Protein AF-A0A662SPB1-F1 (afdb_monomer)

Sequence (141 aa):
GYRPLTLRREMVVLNPLTYAPLLALAYLAYRGLRPSLRAMPPLRGEEAAEGAVEVVRPPRLKGMAGIYFQAVMLVEGFTGIPLRPSDTVREYLARVRGLIGRGARPFGELTRLLEEAVYGGREVDLEEAGRLLAELREVIG

pLDDT: mean 75.54, std 20.32, range [34.06, 98.12]

Structure (mmCIF, N/CA/C/O backbone):
data_AF-A0A662SPB1-F1
#
_entry.id   AF-A0A662SPB1-F1
#
loop_
_atom_site.group_PDB
_atom_site.id
_atom_site.type_symbol
_atom_site.label_atom_id
_atom_site.label_alt_id
_atom_site.label_comp_id
_atom_site.label_asym_id
_atom_site.label_entity_id
_atom_site.label_seq_id
_atom_site.pdbx_PDB_ins_code
_atom_site.Cartn_x
_atom_site.Cartn_y
_atom_site.Cartn_z
_atom_site.occupancy
_atom_site.B_iso_or_equiv
_atom_site.auth_seq_id
_atom_site.auth_comp_id
_atom_site.auth_asym_id
_atom_site.auth_atom_id
_atom_site.pdbx_PDB_model_num
ATOM 1 N N . GLY A 1 1 ? -12.088 -26.388 52.632 1.00 42.31 1 GLY A N 1
ATOM 2 C CA . GLY A 1 1 ? -10.724 -26.746 52.200 1.00 42.31 1 GLY A CA 1
ATOM 3 C C . GLY A 1 1 ? -10.229 -25.698 51.231 1.00 42.31 1 GLY A C 1
ATOM 4 O O . GLY A 1 1 ? -10.913 -25.453 50.249 1.00 42.31 1 GLY A O 1
ATOM 5 N N . TYR A 1 2 ? -9.107 -25.045 51.531 1.00 39.56 2 TYR A N 1
ATOM 6 C CA . TYR A 1 2 ? -8.496 -24.025 50.669 1.00 39.56 2 TYR A CA 1
ATOM 7 C C . TYR A 1 2 ? -7.448 -24.666 49.741 1.00 39.56 2 TYR A C 1
ATOM 9 O O . TYR A 1 2 ? -6.636 -25.466 50.201 1.00 39.56 2 TYR A O 1
ATOM 17 N N . ARG A 1 3 ? -7.464 -24.314 48.447 1.00 44.78 3 ARG A N 1
ATOM 18 C CA . ARG A 1 3 ? -6.452 -24.685 47.434 1.00 44.78 3 ARG A CA 1
ATOM 19 C C . ARG A 1 3 ? -5.634 -23.438 47.067 1.00 44.78 3 ARG A C 1
ATOM 21 O O . ARG A 1 3 ? -6.250 -22.470 46.624 1.00 44.78 3 ARG A O 1
ATOM 28 N N . PRO A 1 4 ? -4.296 -23.427 47.197 1.00 61.97 4 PRO A N 1
ATOM 29 C CA . PRO A 1 4 ? -3.486 -22.322 46.699 1.00 61.97 4 PRO A CA 1
ATOM 30 C C . PRO A 1 4 ? -3.077 -22.555 45.235 1.00 61.97 4 PRO A C 1
ATOM 32 O O . PRO A 1 4 ? -2.731 -23.669 44.843 1.00 61.97 4 PRO A O 1
ATOM 35 N N . LEU A 1 5 ? -3.109 -21.490 44.432 1.00 60.44 5 LEU A N 1
ATOM 36 C CA . LEU A 1 5 ? -2.551 -21.447 43.079 1.00 60.44 5 LEU A CA 1
ATOM 37 C C . LEU A 1 5 ? -1.084 -21.009 43.173 1.00 60.44 5 LEU A C 1
ATOM 39 O O . LEU A 1 5 ? -0.789 -19.926 43.676 1.00 60.44 5 LEU A O 1
ATOM 43 N N . THR A 1 6 ? -0.161 -21.847 42.709 1.00 57.69 6 THR A N 1
ATOM 44 C CA . THR A 1 6 ? 1.273 -21.544 42.651 1.00 57.69 6 THR A CA 1
ATOM 45 C C . THR A 1 6 ? 1.610 -20.866 41.323 1.00 57.69 6 THR A C 1
ATOM 47 O O . THR A 1 6 ? 1.559 -21.481 40.261 1.00 57.69 6 THR A O 1
ATOM 50 N N . LEU A 1 7 ? 1.966 -19.580 41.366 1.00 55.91 7 LEU A N 1
ATOM 51 C CA . LEU A 1 7 ? 2.469 -18.851 40.200 1.00 55.91 7 LEU A CA 1
ATOM 52 C C . LEU A 1 7 ? 3.997 -19.013 40.129 1.00 55.91 7 LEU A C 1
ATOM 54 O O . LEU A 1 7 ? 4.724 -18.488 40.971 1.00 55.91 7 LEU A O 1
ATOM 58 N N . ARG A 1 8 ? 4.494 -19.757 39.137 1.00 54.97 8 ARG A N 1
ATOM 59 C CA . ARG A 1 8 ? 5.933 -19.939 38.887 1.00 54.97 8 ARG A CA 1
ATOM 60 C C . ARG A 1 8 ? 6.439 -18.781 38.021 1.00 54.97 8 ARG A C 1
ATOM 62 O O . ARG A 1 8 ? 5.956 -18.596 36.910 1.00 54.97 8 ARG A O 1
ATOM 69 N N . ARG A 1 9 ? 7.394 -17.997 38.528 1.00 58.41 9 ARG A N 1
ATOM 70 C CA . ARG A 1 9 ? 8.006 -16.858 37.823 1.00 58.41 9 ARG A CA 1
ATOM 71 C C . ARG A 1 9 ? 9.440 -17.234 37.451 1.00 58.41 9 ARG A C 1
ATOM 73 O O . ARG A 1 9 ? 10.265 -17.431 38.337 1.00 58.41 9 ARG A O 1
ATOM 80 N N . GLU A 1 10 ? 9.724 -17.377 36.162 1.00 59.22 10 GLU A N 1
ATOM 81 C CA . GLU A 1 10 ? 11.084 -17.607 35.661 1.00 59.22 10 GLU A CA 1
ATOM 82 C C . GLU A 1 10 ? 11.792 -16.250 35.516 1.00 59.22 10 GLU A C 1
ATOM 84 O O . GLU A 1 10 ? 11.288 -15.348 34.848 1.00 59.22 10 GLU A O 1
ATOM 89 N N . MET A 1 11 ? 12.924 -16.067 36.200 1.00 58.66 11 MET A N 1
ATOM 90 C CA . MET A 1 11 ? 13.738 -14.848 36.131 1.00 58.66 11 MET A CA 1
ATOM 91 C C . MET A 1 11 ? 14.956 -15.102 35.240 1.00 58.66 11 MET A C 1
ATOM 93 O O . MET A 1 11 ? 15.811 -15.919 35.572 1.00 58.66 11 MET A O 1
ATOM 97 N N . VAL A 1 12 ? 15.038 -14.389 34.115 1.00 65.62 12 VAL A N 1
ATOM 98 C CA . VAL A 1 12 ? 16.207 -14.403 33.226 1.00 65.62 12 VAL A CA 1
ATOM 99 C C . VAL A 1 12 ? 17.231 -13.403 33.758 1.00 65.62 12 VAL A C 1
ATOM 101 O O . VAL A 1 12 ? 16.971 -12.202 33.808 1.00 65.62 12 VAL A O 1
ATOM 104 N N . VAL A 1 13 ? 18.399 -13.897 34.170 1.00 60.78 13 VAL A N 1
ATOM 105 C CA . VAL A 1 13 ? 19.523 -13.061 34.607 1.00 60.78 13 VAL A CA 1
ATOM 106 C C . VAL A 1 13 ? 20.288 -12.606 33.365 1.00 60.78 13 VAL A C 1
ATOM 108 O O . VAL A 1 13 ? 21.003 -13.388 32.743 1.00 60.78 13 VAL A O 1
ATOM 111 N N . LEU A 1 14 ? 20.112 -11.346 32.972 1.00 60.12 14 LEU A N 1
ATOM 112 C CA . LEU A 1 14 ? 20.819 -10.756 31.836 1.00 60.12 14 LEU A CA 1
ATOM 113 C C . LEU A 1 14 ? 22.194 -10.243 32.279 1.00 60.12 14 LEU A C 1
ATOM 115 O O . LEU A 1 14 ? 22.294 -9.387 33.156 1.00 60.12 14 LEU A O 1
ATOM 119 N N . ASN A 1 15 ? 23.259 -10.772 31.672 1.00 60.84 15 ASN A N 1
ATOM 120 C CA . ASN A 1 15 ? 24.633 -10.370 31.960 1.00 60.84 15 ASN A CA 1
ATOM 121 C C . ASN A 1 15 ? 24.961 -9.049 31.229 1.00 60.84 15 ASN A C 1
ATOM 123 O O . ASN A 1 15 ? 24.916 -9.013 29.996 1.00 60.84 15 ASN A O 1
ATOM 127 N N . PRO A 1 16 ? 25.329 -7.969 31.943 1.00 60.19 16 PRO A N 1
ATOM 128 C CA . PRO A 1 16 ? 25.601 -6.668 31.328 1.00 60.19 16 PRO A CA 1
ATOM 129 C C . PRO A 1 16 ? 26.777 -6.701 30.339 1.00 60.19 16 PRO A C 1
ATOM 131 O O . PRO A 1 16 ? 26.812 -5.906 29.399 1.00 60.19 16 PRO A O 1
ATOM 134 N N . LEU A 1 17 ? 27.708 -7.651 30.490 1.00 62.84 17 LEU A N 1
ATOM 135 C CA . LEU A 1 17 ? 28.859 -7.798 29.593 1.00 62.84 17 LEU A CA 1
ATOM 136 C C . LEU A 1 17 ? 28.469 -8.289 28.191 1.00 62.84 17 LEU A C 1
ATOM 138 O O . LEU A 1 17 ? 29.203 -8.031 27.239 1.00 62.84 17 LEU A O 1
ATOM 142 N N . THR A 1 18 ? 27.302 -8.924 28.029 1.00 69.88 18 THR A N 1
ATOM 143 C CA . THR A 1 18 ? 26.806 -9.385 26.721 1.00 69.88 18 THR A CA 1
ATOM 144 C C . THR A 1 18 ? 26.522 -8.219 25.767 1.00 69.88 18 THR A C 1
ATOM 146 O O . THR A 1 18 ? 26.610 -8.375 24.551 1.00 69.88 18 THR A O 1
ATOM 149 N N . TYR A 1 19 ? 26.241 -7.027 26.298 1.00 78.06 19 TYR A N 1
ATOM 150 C CA . TYR A 1 19 ? 25.846 -5.861 25.503 1.00 78.06 19 TYR A CA 1
ATOM 151 C C . TYR A 1 19 ? 26.994 -4.887 25.206 1.00 78.06 19 TYR A C 1
ATOM 153 O O . TYR A 1 19 ? 26.844 -4.002 24.365 1.00 78.06 19 TYR A O 1
ATOM 161 N N . ALA A 1 20 ? 28.158 -5.059 25.838 1.00 75.62 20 ALA A N 1
ATOM 162 C CA . ALA A 1 20 ? 29.329 -4.208 25.628 1.00 75.62 20 ALA A CA 1
ATOM 163 C C . ALA A 1 20 ? 29.773 -4.071 24.148 1.00 75.62 20 ALA A C 1
ATOM 165 O O . ALA A 1 20 ? 30.001 -2.939 23.713 1.00 75.62 20 ALA A O 1
ATOM 166 N N . PRO A 1 21 ? 29.853 -5.146 23.331 1.00 68.88 21 PRO A N 1
ATOM 167 C CA . PRO A 1 21 ? 30.253 -5.012 21.926 1.00 68.88 21 PRO A CA 1
ATOM 168 C C . PRO A 1 21 ? 29.203 -4.284 21.072 1.00 68.88 21 PRO A C 1
ATOM 170 O O . PRO A 1 21 ? 29.562 -3.522 20.175 1.00 68.88 21 PRO A O 1
ATOM 173 N N . LEU A 1 22 ? 27.912 -4.447 21.385 1.00 75.25 22 LEU A N 1
ATOM 174 C CA . LEU A 1 22 ? 26.821 -3.725 20.718 1.00 75.25 22 LEU A CA 1
ATOM 175 C C . LEU A 1 22 ? 26.879 -2.223 21.027 1.00 75.25 22 LEU A C 1
ATOM 177 O O . LEU A 1 22 ? 26.746 -1.397 20.124 1.00 75.25 22 LEU A O 1
ATOM 181 N N . LEU A 1 23 ? 27.155 -1.865 22.284 1.00 80.31 23 LEU A N 1
ATOM 182 C CA . LEU A 1 23 ? 27.327 -0.471 22.700 1.00 80.31 23 LEU A CA 1
ATOM 183 C C . LEU A 1 23 ? 28.569 0.174 22.062 1.00 80.31 23 LEU A C 1
ATOM 185 O O . LEU A 1 23 ? 28.510 1.330 21.645 1.00 80.31 23 LEU A O 1
ATOM 189 N N . ALA A 1 24 ? 29.672 -0.566 21.922 1.00 75.31 24 ALA A N 1
ATOM 190 C CA . ALA A 1 24 ? 30.877 -0.085 21.243 1.00 75.31 24 ALA A CA 1
ATOM 191 C C . ALA A 1 24 ? 30.643 0.186 19.744 1.00 75.31 24 ALA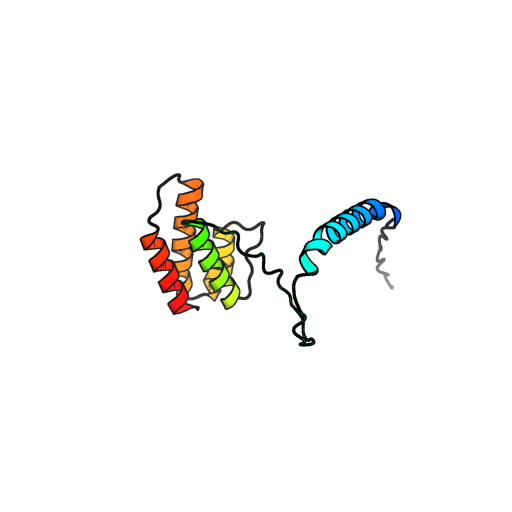 A C 1
ATOM 193 O O . ALA A 1 24 ? 31.097 1.209 19.224 1.00 75.31 24 ALA A O 1
ATOM 194 N N . LEU A 1 25 ? 29.889 -0.681 19.058 1.00 76.12 25 LEU A N 1
ATOM 195 C CA . LEU A 1 25 ? 29.500 -0.479 17.656 1.00 76.12 25 LEU A CA 1
ATOM 196 C C . LEU A 1 25 ? 28.590 0.743 17.488 1.00 76.12 25 LEU A C 1
ATOM 198 O O . LEU A 1 25 ? 28.823 1.570 16.603 1.00 76.12 25 LEU A O 1
ATOM 202 N N . ALA A 1 26 ? 27.609 0.908 18.379 1.00 77.25 26 ALA A N 1
ATOM 203 C CA . ALA A 1 26 ? 26.746 2.086 18.398 1.00 77.25 26 ALA A CA 1
ATOM 204 C C . ALA A 1 26 ?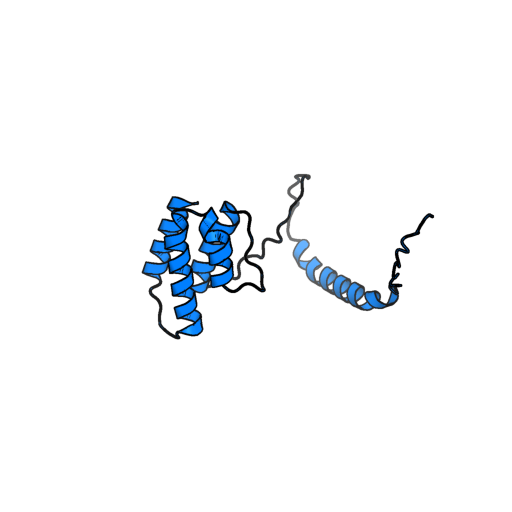 27.551 3.381 18.625 1.00 77.25 26 ALA A C 1
ATOM 206 O O . ALA A 1 26 ? 27.327 4.388 17.950 1.00 77.25 26 ALA A O 1
ATOM 207 N N . TYR A 1 27 ? 28.541 3.346 19.522 1.00 82.44 27 TYR A N 1
ATOM 208 C CA . TYR A 1 27 ? 29.415 4.484 19.804 1.00 82.44 27 TYR A CA 1
ATOM 209 C C . TYR A 1 27 ? 30.284 4.883 18.598 1.00 82.44 27 TYR A C 1
ATOM 211 O O . TYR A 1 27 ? 30.421 6.073 18.295 1.00 82.44 27 TYR A O 1
ATOM 219 N N . LEU A 1 28 ? 30.838 3.907 17.871 1.00 78.81 28 LEU A N 1
ATOM 220 C CA . LEU A 1 28 ? 31.620 4.160 16.655 1.00 78.81 28 LEU A CA 1
ATOM 221 C C . LEU A 1 28 ? 30.753 4.734 15.523 1.00 78.81 28 LEU A C 1
ATOM 223 O O . LEU A 1 28 ? 31.161 5.706 14.882 1.00 78.81 28 LEU A O 1
ATOM 227 N N . ALA A 1 29 ? 29.537 4.211 15.333 1.00 74.31 29 ALA A N 1
ATOM 228 C CA . ALA A 1 29 ? 28.575 4.733 14.359 1.00 74.31 29 ALA A CA 1
ATOM 229 C C . ALA A 1 29 ? 28.168 6.185 14.672 1.00 74.31 29 ALA A C 1
ATOM 231 O O . ALA A 1 29 ? 28.175 7.047 13.789 1.00 74.31 29 ALA A O 1
ATOM 232 N N . TYR A 1 30 ? 27.910 6.492 15.947 1.00 76.19 30 TYR A N 1
ATOM 233 C CA . TYR A 1 30 ? 27.609 7.852 16.397 1.00 76.19 30 TYR A CA 1
ATOM 234 C C . TYR A 1 30 ? 28.773 8.825 16.144 1.00 76.19 30 TYR A C 1
ATOM 236 O O . TYR A 1 30 ? 28.567 9.967 15.724 1.00 76.19 30 TYR A O 1
ATOM 244 N N . ARG A 1 31 ? 30.019 8.379 16.348 1.00 74.25 31 ARG A N 1
ATOM 245 C CA . ARG A 1 31 ? 31.208 9.208 16.105 1.00 74.25 31 ARG A CA 1
ATOM 246 C C . ARG A 1 31 ? 31.447 9.469 14.612 1.00 74.25 31 ARG A C 1
ATOM 248 O O . ARG A 1 31 ? 31.883 10.568 14.269 1.00 74.25 31 ARG A O 1
ATOM 255 N N . GLY A 1 32 ? 31.115 8.512 13.742 1.00 66.62 32 GLY A N 1
ATOM 256 C CA . GLY A 1 32 ? 31.174 8.660 12.282 1.00 66.62 32 GLY A CA 1
ATOM 257 C C . GLY A 1 32 ? 30.141 9.638 11.704 1.00 66.62 32 GLY A C 1
ATOM 258 O O . GLY A 1 32 ? 30.407 10.260 10.681 1.00 66.62 32 GLY A O 1
ATOM 259 N N . LEU A 1 33 ? 29.007 9.841 12.386 1.00 57.34 33 LEU A N 1
ATOM 260 C CA . LEU A 1 33 ? 27.959 10.801 11.998 1.00 57.34 33 LEU A CA 1
ATOM 261 C C . LEU A 1 33 ? 28.265 12.262 12.391 1.00 57.34 33 LEU A C 1
ATOM 263 O O . LEU A 1 33 ? 27.696 13.195 11.823 1.00 57.34 33 LEU A O 1
ATOM 267 N N . ARG A 1 34 ? 29.166 12.493 13.357 1.00 48.66 34 ARG A N 1
ATOM 268 C CA . ARG A 1 34 ? 29.456 13.835 13.901 1.00 48.66 34 ARG A CA 1
ATOM 269 C C . ARG A 1 34 ? 30.071 14.870 12.938 1.00 48.66 34 ARG A C 1
ATOM 271 O O . ARG A 1 34 ? 29.749 16.044 13.131 1.00 48.66 34 ARG A O 1
ATOM 278 N N . PRO A 1 35 ? 30.924 14.553 11.941 1.00 45.03 35 PRO A N 1
ATOM 279 C CA . PRO A 1 35 ? 31.508 15.597 11.097 1.00 45.03 35 PRO A CA 1
ATOM 280 C C . PRO A 1 35 ? 30.479 16.292 10.187 1.00 45.03 35 PRO A C 1
ATOM 282 O O . PRO A 1 35 ? 30.681 17.456 9.854 1.00 45.03 35 PRO A O 1
ATOM 285 N N . SER A 1 36 ? 29.342 15.653 9.871 1.00 44.06 36 SER A N 1
ATOM 286 C CA . SER A 1 36 ? 28.26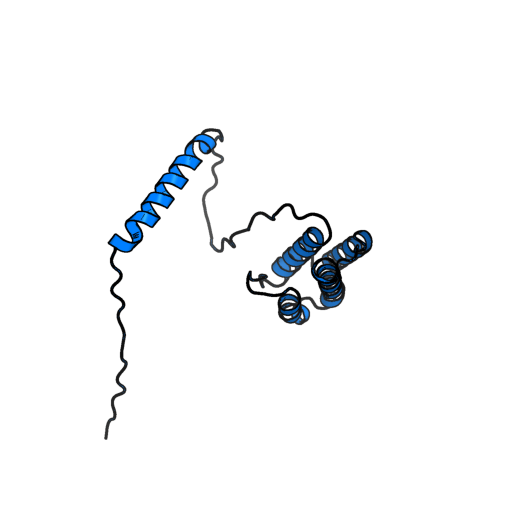0 16.264 9.072 1.00 44.06 36 SER A CA 1
ATOM 287 C C . SER A 1 36 ? 27.339 17.204 9.854 1.00 44.06 36 SER A C 1
ATOM 289 O O . SER A 1 36 ? 26.651 18.018 9.247 1.00 44.06 36 SER A O 1
ATOM 291 N N . LEU A 1 37 ? 27.329 17.140 11.189 1.00 44.75 37 LEU A N 1
ATOM 292 C CA . LEU A 1 37 ? 26.442 17.96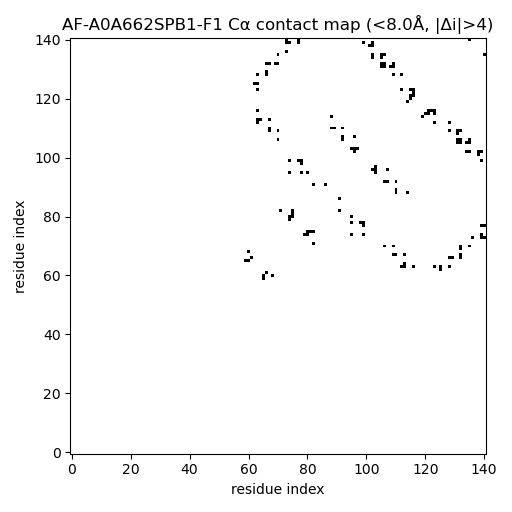2 12.027 1.00 44.75 37 LEU A CA 1
ATOM 293 C C . LEU A 1 37 ? 27.011 19.355 12.348 1.00 44.75 37 LEU A C 1
ATOM 295 O O . LEU A 1 37 ? 26.303 20.188 12.902 1.00 44.75 37 LEU A O 1
ATOM 299 N N . ARG A 1 38 ? 28.269 19.649 11.987 1.00 46.78 38 ARG A N 1
ATOM 300 C CA . ARG A 1 38 ? 28.870 20.986 12.181 1.00 46.78 38 ARG A CA 1
ATOM 301 C C . ARG A 1 38 ? 28.392 22.042 11.173 1.00 46.78 38 ARG A C 1
ATOM 303 O O . ARG A 1 38 ? 28.774 23.198 11.309 1.00 46.78 38 ARG A O 1
ATOM 310 N N . ALA A 1 39 ? 27.578 21.667 10.185 1.00 48.34 39 ALA A N 1
ATOM 311 C CA . ALA A 1 39 ? 27.194 22.537 9.071 1.00 48.34 39 ALA A CA 1
ATOM 312 C C . ALA A 1 39 ? 25.784 23.155 9.170 1.00 48.34 39 ALA A C 1
ATOM 314 O O . ALA A 1 39 ? 25.345 23.781 8.209 1.00 48.34 39 ALA A O 1
ATOM 315 N N . MET A 1 40 ? 25.063 23.018 10.289 1.00 39.00 40 MET A N 1
ATOM 316 C CA . MET A 1 40 ? 23.719 23.598 10.426 1.00 39.00 40 MET A CA 1
ATOM 317 C C . MET A 1 40 ? 23.628 24.550 11.631 1.00 39.00 40 MET A C 1
ATOM 319 O O . MET A 1 40 ? 23.888 24.116 12.754 1.00 39.00 40 MET A O 1
ATOM 323 N N . PRO A 1 41 ? 23.272 25.837 11.433 1.00 41.69 41 PRO A N 1
ATOM 324 C CA . PRO A 1 41 ? 22.974 26.746 12.536 1.00 41.69 41 PRO A CA 1
ATOM 325 C C . PRO A 1 41 ? 21.637 26.365 13.204 1.00 41.69 41 PRO A C 1
ATOM 327 O O . PRO A 1 41 ? 20.747 25.834 12.533 1.00 41.69 41 PRO A O 1
ATOM 330 N N . PRO A 1 42 ? 21.475 26.608 14.519 1.00 47.28 42 PRO A N 1
ATOM 331 C CA . PRO A 1 42 ? 20.351 26.076 15.279 1.00 47.28 42 PRO A CA 1
ATOM 332 C C . PRO A 1 42 ? 19.092 26.924 15.070 1.00 47.28 42 PRO A C 1
ATOM 334 O O . PRO A 1 42 ? 19.084 28.117 15.375 1.00 47.28 42 PRO A O 1
ATOM 337 N N . LEU A 1 43 ? 18.003 26.299 14.616 1.00 48.94 43 LEU A N 1
ATOM 338 C CA . LEU A 1 43 ? 16.659 26.842 14.796 1.00 48.94 43 LEU A CA 1
ATOM 339 C C . LEU A 1 43 ? 16.045 26.212 16.046 1.00 48.94 43 LEU A C 1
ATOM 341 O O . LEU A 1 43 ? 15.791 25.015 16.129 1.00 48.94 43 LEU A O 1
ATOM 345 N N . ARG A 1 44 ? 15.897 27.093 17.029 1.00 43.41 44 ARG A N 1
ATOM 346 C CA . ARG A 1 44 ? 15.234 26.951 18.318 1.00 43.41 44 ARG A CA 1
ATOM 347 C C . ARG A 1 44 ? 13.751 26.619 18.132 1.00 43.41 44 ARG A C 1
ATOM 349 O O . ARG A 1 44 ? 13.080 27.279 17.345 1.00 43.41 44 ARG A O 1
ATOM 356 N N . GLY A 1 45 ? 13.252 25.666 18.912 1.00 37.84 45 GLY A N 1
ATOM 357 C CA . GLY A 1 45 ? 11.829 25.351 19.013 1.00 37.84 45 GLY A CA 1
ATOM 358 C C . GLY A 1 45 ? 11.613 24.059 19.787 1.00 37.84 45 GLY A C 1
ATOM 359 O O . GLY A 1 45 ? 11.634 22.983 19.204 1.00 37.84 45 GLY A O 1
ATOM 360 N N . GLU A 1 46 ? 11.498 24.195 21.103 1.00 42.50 46 GLU A N 1
ATOM 361 C CA . GLU A 1 46 ? 11.278 23.135 22.085 1.00 42.50 46 GLU A CA 1
ATOM 362 C C . GLU A 1 46 ? 9.939 22.391 21.870 1.00 42.50 46 GLU A C 1
ATOM 364 O O . GLU A 1 46 ? 8.901 23.006 21.651 1.00 42.50 46 GLU A O 1
ATOM 369 N N . GLU A 1 47 ? 10.033 21.058 21.909 1.00 45.19 47 GLU A N 1
ATOM 370 C CA . GLU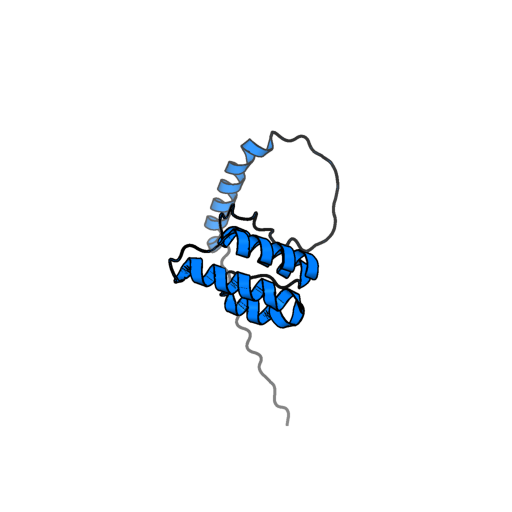 A 1 47 ? 9.217 20.100 22.679 1.00 45.19 47 GLU A CA 1
ATOM 371 C C . GLU A 1 47 ? 7.675 20.197 22.672 1.00 45.19 47 GLU A C 1
ATOM 373 O O . GLU A 1 47 ? 7.093 21.094 23.270 1.00 45.19 47 GLU A O 1
ATOM 378 N N . ALA A 1 48 ? 7.003 19.153 22.156 1.00 37.00 48 ALA A N 1
ATOM 379 C CA . ALA A 1 48 ? 6.269 18.188 22.996 1.00 37.00 48 ALA A CA 1
ATOM 380 C C . ALA A 1 48 ? 5.485 17.134 22.179 1.00 37.00 48 ALA A C 1
ATOM 382 O O . ALA A 1 48 ? 4.871 17.442 21.163 1.00 37.00 48 ALA A O 1
ATOM 383 N N . ALA A 1 49 ? 5.443 15.925 22.754 1.00 36.31 49 ALA A N 1
ATOM 384 C CA . ALA A 1 49 ? 4.440 14.863 22.598 1.00 36.31 49 ALA A CA 1
ATOM 385 C C . ALA A 1 49 ? 4.528 13.903 21.389 1.00 36.31 49 ALA A C 1
ATOM 387 O O . ALA A 1 49 ? 3.879 14.061 20.365 1.00 36.31 49 ALA A O 1
ATOM 388 N N . GLU A 1 50 ? 5.321 12.849 21.619 1.00 40.34 50 GLU A N 1
ATOM 389 C CA . GLU A 1 50 ? 4.892 11.437 21.647 1.00 40.34 50 GLU A CA 1
ATOM 390 C C . GLU A 1 50 ? 4.231 10.803 20.411 1.00 40.34 50 GLU A C 1
ATOM 392 O O . GLU A 1 50 ? 3.140 11.150 19.977 1.00 40.34 50 GLU A O 1
ATOM 397 N N . GLY A 1 51 ? 4.886 9.737 19.935 1.00 34.06 51 GLY A N 1
ATOM 398 C CA . GLY A 1 51 ? 4.413 8.885 18.847 1.00 34.06 51 GLY A CA 1
ATOM 399 C C . GLY A 1 51 ? 5.216 9.055 17.565 1.00 34.06 51 GLY A C 1
ATOM 400 O O . GLY A 1 51 ? 4.637 9.141 16.488 1.00 34.06 51 GLY A O 1
ATOM 401 N N . ALA A 1 52 ? 6.550 9.104 17.659 1.00 37.00 52 ALA A N 1
ATOM 402 C CA . ALA A 1 52 ? 7.415 9.000 16.491 1.00 37.00 52 ALA A CA 1
ATOM 403 C C . ALA A 1 52 ? 7.287 7.585 15.907 1.00 37.00 52 ALA A C 1
ATOM 405 O O . ALA A 1 52 ? 8.092 6.698 16.185 1.00 37.00 52 ALA A O 1
ATOM 406 N N . VAL A 1 53 ? 6.241 7.384 15.100 1.00 41.03 53 VAL A N 1
ATOM 407 C CA . VAL A 1 53 ? 6.274 6.451 13.979 1.00 41.03 53 VAL A CA 1
ATOM 408 C C . VAL A 1 53 ? 7.619 6.708 13.322 1.00 41.03 53 VAL A C 1
ATOM 410 O O . VAL A 1 53 ? 7.904 7.838 12.922 1.00 41.03 53 VAL A O 1
ATOM 413 N N . GLU A 1 54 ? 8.498 5.711 13.329 1.00 40.03 54 GLU A N 1
ATOM 414 C CA . GLU A 1 54 ? 9.747 5.775 12.591 1.00 40.03 54 GLU A CA 1
ATOM 415 C C . GLU A 1 54 ? 9.336 5.957 11.130 1.00 40.03 54 GLU A C 1
ATOM 417 O O . GLU A 1 54 ? 8.974 4.999 10.450 1.00 40.03 54 GLU A O 1
ATOM 422 N N . VAL A 1 55 ? 9.257 7.214 10.680 1.00 45.44 55 VAL A N 1
ATOM 423 C CA . VAL A 1 55 ? 8.974 7.552 9.292 1.00 45.44 55 VAL A CA 1
ATOM 424 C C . VAL A 1 55 ? 10.204 7.084 8.541 1.00 45.44 55 VAL A C 1
ATOM 426 O O . VAL A 1 55 ? 11.185 7.818 8.381 1.00 45.44 55 VAL A O 1
ATOM 429 N N . VAL A 1 56 ? 10.170 5.812 8.147 1.00 46.25 56 VAL A N 1
ATOM 430 C CA . VAL A 1 56 ? 11.078 5.219 7.183 1.00 46.25 56 VAL A CA 1
ATOM 431 C C . VAL A 1 56 ? 11.043 6.172 6.004 1.00 46.25 56 VAL A C 1
ATOM 433 O O . VAL A 1 56 ? 10.031 6.282 5.312 1.00 46.25 56 VAL A O 1
ATOM 436 N N . ARG A 1 57 ? 12.122 6.943 5.819 1.00 44.69 57 ARG A N 1
ATOM 437 C CA . ARG A 1 57 ? 12.254 7.806 4.646 1.00 44.69 57 ARG A CA 1
ATOM 438 C C . ARG A 1 57 ? 11.977 6.911 3.443 1.00 44.69 57 ARG A C 1
ATOM 440 O O . ARG A 1 57 ? 12.671 5.896 3.325 1.00 44.69 57 ARG A O 1
ATOM 447 N N . PRO A 1 58 ? 10.979 7.235 2.600 1.00 44.34 58 PRO A N 1
ATOM 448 C CA . PRO A 1 58 ? 10.563 6.329 1.554 1.00 44.34 58 PRO A CA 1
ATOM 449 C C . PRO A 1 58 ? 11.795 5.982 0.722 1.00 44.34 58 PRO A C 1
ATOM 451 O O . PRO A 1 58 ? 12.510 6.900 0.287 1.00 44.34 58 PRO A O 1
ATOM 454 N N . PRO A 1 59 ? 12.093 4.693 0.498 1.00 49.75 59 PRO A N 1
ATOM 455 C CA . PRO A 1 59 ? 12.999 4.343 -0.577 1.00 49.75 59 PRO A CA 1
ATOM 456 C C . PRO A 1 59 ? 12.510 5.074 -1.834 1.00 49.75 59 PRO A C 1
ATOM 458 O O . PRO A 1 59 ? 11.304 5.194 -2.056 1.00 49.75 59 PRO A O 1
ATOM 461 N N . ARG A 1 60 ? 13.427 5.621 -2.644 1.00 55.53 60 ARG A N 1
ATOM 462 C CA . ARG A 1 60 ? 13.082 6.229 -3.942 1.00 55.53 60 ARG A CA 1
ATOM 463 C C . ARG A 1 60 ? 12.664 5.118 -4.914 1.00 55.53 60 ARG A C 1
ATOM 465 O O . ARG A 1 60 ? 13.378 4.819 -5.869 1.00 55.53 60 ARG A O 1
ATOM 472 N N . LEU A 1 61 ? 11.548 4.462 -4.615 1.00 69.38 61 LEU A N 1
ATOM 473 C CA . LEU A 1 61 ? 10.941 3.418 -5.419 1.00 69.38 61 LEU A CA 1
ATOM 474 C C . LEU A 1 61 ? 10.392 4.069 -6.686 1.00 69.38 61 LEU A C 1
ATOM 476 O O . LEU A 1 61 ? 9.743 5.114 -6.636 1.00 69.38 61 LEU A O 1
ATOM 480 N N . LYS A 1 62 ? 10.692 3.459 -7.829 1.00 80.62 62 LYS A N 1
ATOM 481 C CA . LYS A 1 62 ? 10.212 3.888 -9.145 1.00 80.62 62 LYS A CA 1
ATOM 482 C C . LYS A 1 62 ? 9.170 2.894 -9.660 1.00 80.62 62 LYS A C 1
ATOM 484 O O . LYS A 1 62 ? 9.095 1.768 -9.171 1.00 80.62 62 LYS A O 1
ATOM 489 N N . GLY A 1 63 ? 8.391 3.311 -10.655 1.00 87.94 63 GLY A N 1
ATOM 490 C CA . GLY A 1 63 ? 7.381 2.463 -11.291 1.00 87.94 63 GLY A CA 1
ATOM 491 C C . GLY A 1 63 ? 6.284 2.016 -10.322 1.00 87.94 63 GLY A C 1
ATOM 492 O O . GLY A 1 63 ? 5.970 2.719 -9.358 1.00 87.94 63 GLY A O 1
ATOM 493 N N . MET A 1 64 ? 5.725 0.829 -10.564 1.00 91.94 64 MET A N 1
ATOM 494 C CA . MET A 1 64 ? 4.560 0.316 -9.836 1.00 91.94 64 MET A CA 1
ATOM 495 C C . MET A 1 64 ? 4.785 0.223 -8.318 1.00 91.94 64 MET A C 1
ATOM 497 O O . MET A 1 64 ? 3.912 0.598 -7.541 1.00 91.94 64 MET A O 1
ATOM 501 N N . ALA A 1 65 ? 5.981 -0.187 -7.880 1.00 88.31 65 ALA A N 1
ATOM 502 C CA . ALA A 1 65 ? 6.320 -0.258 -6.457 1.00 88.31 65 ALA A CA 1
ATOM 503 C C . ALA A 1 65 ? 6.267 1.120 -5.772 1.00 88.31 65 ALA A C 1
ATOM 505 O O . ALA A 1 65 ? 5.804 1.233 -4.639 1.00 88.31 65 ALA A O 1
ATOM 506 N N . GLY A 1 66 ? 6.701 2.180 -6.463 1.00 88.38 66 GLY A N 1
ATOM 507 C CA . GLY A 1 66 ? 6.629 3.548 -5.944 1.00 88.38 66 GLY A CA 1
ATOM 508 C C . GLY A 1 66 ? 5.203 4.090 -5.876 1.00 88.38 66 GLY A C 1
ATOM 509 O O . GLY A 1 66 ? 4.855 4.773 -4.914 1.00 88.38 66 GLY A O 1
ATOM 510 N N . ILE A 1 67 ? 4.367 3.764 -6.865 1.00 92.88 67 ILE A N 1
ATOM 511 C CA . ILE A 1 67 ? 2.945 4.140 -6.878 1.00 92.88 67 ILE A CA 1
ATOM 512 C C . ILE A 1 67 ? 2.197 3.416 -5.753 1.00 92.88 67 ILE A C 1
ATOM 514 O O . ILE A 1 67 ? 1.481 4.049 -4.978 1.00 92.88 67 ILE A O 1
ATOM 518 N N . TYR A 1 68 ? 2.417 2.109 -5.604 1.00 94.44 68 TYR A N 1
ATOM 519 C CA . TYR A 1 68 ? 1.799 1.333 -4.533 1.00 94.44 68 TYR A CA 1
ATOM 520 C C . TYR A 1 68 ? 2.231 1.820 -3.148 1.00 94.44 68 TYR A C 1
ATOM 522 O O . TYR A 1 68 ? 1.395 1.964 -2.263 1.00 94.44 68 TYR A O 1
ATOM 530 N N . PHE A 1 69 ? 3.513 2.144 -2.953 1.00 93.44 69 PHE A N 1
ATOM 531 C CA . PHE A 1 69 ? 3.975 2.672 -1.670 1.00 93.44 69 PHE A CA 1
ATOM 532 C C . PHE A 1 69 ? 3.302 4.009 -1.313 1.00 93.44 69 PHE A C 1
ATOM 534 O O . PHE A 1 69 ? 2.930 4.225 -0.163 1.00 93.44 69 PHE A O 1
ATOM 541 N N . GLN A 1 70 ? 3.064 4.887 -2.294 1.00 94.94 70 GLN A N 1
ATOM 542 C CA . GLN A 1 70 ? 2.268 6.101 -2.071 1.00 94.94 70 GLN A CA 1
ATOM 543 C C . GLN A 1 70 ? 0.824 5.783 -1.670 1.00 94.94 70 GLN A C 1
ATOM 545 O O . GLN A 1 70 ? 0.284 6.439 -0.781 1.00 94.94 70 GLN A O 1
ATOM 550 N N . ALA A 1 71 ? 0.212 4.769 -2.287 1.00 96.25 71 ALA A N 1
ATOM 551 C CA . ALA A 1 71 ? -1.121 4.304 -1.914 1.00 96.25 71 ALA A CA 1
ATOM 552 C C . ALA A 1 71 ? -1.156 3.763 -0.477 1.00 96.25 71 ALA A C 1
ATOM 554 O O . ALA A 1 71 ? -2.064 4.096 0.281 1.00 96.25 71 ALA A O 1
ATOM 555 N N . VAL A 1 72 ? -0.143 2.984 -0.080 1.00 96.06 72 VAL A N 1
ATOM 556 C CA . VAL A 1 72 ? 0.009 2.485 1.293 1.00 96.06 72 VAL A CA 1
ATOM 557 C C . VAL A 1 72 ? 0.088 3.648 2.272 1.00 96.06 72 VAL A C 1
ATOM 559 O O . VAL A 1 72 ? -0.699 3.659 3.207 1.00 96.06 72 VAL A O 1
ATOM 562 N N . MET A 1 73 ? 0.931 4.658 2.030 1.00 93.50 73 MET A N 1
ATOM 563 C CA . MET A 1 73 ? 1.030 5.823 2.923 1.00 93.50 73 MET A CA 1
ATOM 564 C C . MET A 1 73 ? -0.305 6.568 3.089 1.00 93.50 73 MET A C 1
ATOM 566 O O . MET A 1 73 ? -0.622 7.005 4.193 1.00 93.50 73 MET A O 1
ATOM 570 N N . LEU A 1 74 ? -1.103 6.700 2.022 1.00 92.94 74 LEU A N 1
ATOM 571 C CA . LEU A 1 74 ? -2.445 7.294 2.112 1.00 92.94 74 LEU A CA 1
ATOM 572 C C . LEU A 1 74 ? -3.371 6.450 2.995 1.00 92.94 74 LEU A C 1
ATOM 574 O O . LEU A 1 74 ? -4.030 6.975 3.888 1.00 92.94 74 LEU A O 1
ATOM 578 N N . VAL A 1 75 ? -3.394 5.134 2.777 1.00 93.06 75 VAL A N 1
ATOM 579 C CA . VAL A 1 75 ? -4.222 4.206 3.560 1.00 93.06 75 VAL A CA 1
ATOM 580 C C . VAL A 1 75 ? -3.771 4.146 5.021 1.00 93.06 75 VAL A C 1
ATOM 582 O O . VAL A 1 75 ? -4.618 4.121 5.912 1.00 93.06 75 VAL A O 1
ATOM 585 N N . GLU A 1 76 ? -2.467 4.160 5.288 1.00 93.56 76 GLU A N 1
ATOM 586 C CA . GLU A 1 76 ? -1.912 4.226 6.643 1.00 93.56 76 GLU A CA 1
ATOM 587 C C . GLU A 1 76 ? -2.318 5.525 7.336 1.00 93.56 76 GLU A C 1
ATOM 589 O O . GLU A 1 76 ? -2.800 5.481 8.465 1.00 93.56 76 GLU A O 1
ATOM 594 N N . GLY A 1 77 ? -2.192 6.666 6.652 1.00 90.19 77 GLY A N 1
ATOM 595 C CA . GLY A 1 77 ? -2.608 7.965 7.181 1.00 90.19 77 GLY A CA 1
ATOM 596 C C . GLY A 1 77 ? -4.105 8.033 7.488 1.00 90.19 77 GLY A C 1
ATOM 597 O O . GLY A 1 77 ? -4.496 8.600 8.504 1.00 90.19 77 GLY A O 1
ATOM 598 N N . PHE A 1 78 ? -4.937 7.406 6.653 1.00 89.94 78 PHE A N 1
ATOM 599 C CA . PHE A 1 78 ? -6.388 7.376 6.837 1.00 89.94 78 PHE A CA 1
ATOM 600 C C . PHE A 1 78 ? -6.848 6.385 7.920 1.00 89.94 78 PHE A C 1
ATOM 602 O O . PHE A 1 78 ? -7.770 6.673 8.679 1.00 89.94 78 PHE A O 1
ATOM 609 N N . THR A 1 79 ? -6.235 5.199 7.996 1.00 89.00 79 THR A N 1
ATOM 610 C CA . THR A 1 79 ? -6.689 4.107 8.883 1.00 89.00 79 THR A CA 1
ATOM 611 C C . THR A 1 79 ? -5.914 4.000 10.195 1.00 89.00 79 THR A C 1
ATOM 613 O O . THR A 1 79 ? -6.388 3.350 11.127 1.00 89.00 79 THR A O 1
ATOM 616 N N . GLY A 1 80 ? -4.709 4.567 10.268 1.00 89.94 80 GLY A N 1
ATOM 617 C CA . GLY A 1 80 ? -3.763 4.363 11.367 1.00 89.94 80 GLY A CA 1
ATOM 618 C C . GLY A 1 80 ? -3.157 2.954 11.428 1.00 89.94 80 GLY A C 1
ATOM 619 O O . GLY A 1 80 ? -2.490 2.618 12.408 1.00 89.94 80 GLY A O 1
ATOM 620 N N . ILE A 1 81 ? -3.391 2.100 10.425 1.00 87.44 81 ILE A N 1
ATOM 621 C CA . ILE A 1 81 ? -2.907 0.716 10.404 1.00 87.44 81 ILE A CA 1
ATOM 622 C C . ILE A 1 81 ? -1.678 0.623 9.500 1.00 87.44 81 ILE A C 1
ATOM 624 O O . ILE A 1 81 ? -1.849 0.674 8.288 1.00 87.44 81 ILE A O 1
ATOM 628 N N . PRO A 1 82 ? -0.466 0.402 10.040 1.00 90.50 82 PRO A N 1
ATOM 629 C CA . PRO A 1 82 ? 0.730 0.276 9.217 1.00 90.50 82 PRO A CA 1
ATOM 630 C C . PRO A 1 82 ? 0.802 -1.067 8.471 1.00 90.50 82 PRO A C 1
ATOM 632 O O . PRO A 1 82 ? 0.339 -2.114 8.966 1.00 90.50 82 PRO A O 1
ATOM 635 N N . LEU A 1 83 ? 1.453 -1.043 7.308 1.00 87.00 83 LEU A N 1
ATOM 636 C CA . LEU A 1 83 ? 1.970 -2.208 6.599 1.00 87.00 83 LEU A CA 1
ATOM 637 C C . LEU A 1 83 ? 3.188 -2.746 7.358 1.00 87.00 83 LEU A C 1
ATOM 639 O O . LEU A 1 83 ? 4.183 -2.048 7.559 1.00 87.00 83 LEU A O 1
ATOM 643 N N . ARG A 1 84 ? 3.126 -4.005 7.793 1.00 88.50 84 ARG A N 1
ATOM 644 C CA . ARG A 1 84 ? 4.232 -4.628 8.528 1.00 88.50 84 ARG A CA 1
ATOM 645 C C . ARG A 1 84 ? 5.225 -5.248 7.545 1.00 88.50 84 ARG A C 1
ATOM 647 O O . ARG A 1 84 ? 4.796 -5.761 6.516 1.00 88.50 84 ARG A O 1
ATOM 654 N N . PRO A 1 85 ? 6.523 -5.335 7.890 1.00 81.00 85 PRO A N 1
ATOM 655 C CA . PRO A 1 85 ? 7.509 -6.028 7.055 1.00 81.00 85 PRO A CA 1
ATOM 656 C C . PRO A 1 85 ? 7.174 -7.502 6.778 1.00 81.00 85 PRO A C 1
ATOM 658 O O . PRO A 1 85 ? 7.640 -8.063 5.794 1.00 81.00 85 PRO A O 1
ATOM 661 N N . SER A 1 86 ? 6.396 -8.132 7.662 1.00 80.88 86 SER A N 1
ATOM 662 C CA . SER A 1 86 ? 5.939 -9.516 7.527 1.00 80.88 86 SER A CA 1
ATOM 663 C C . SER A 1 86 ? 4.693 -9.678 6.659 1.00 80.88 86 SER A C 1
ATOM 665 O O . SER A 1 86 ? 4.352 -10.810 6.334 1.00 80.88 86 SER A O 1
ATOM 667 N N . ASP A 1 87 ? 3.979 -8.593 6.355 1.00 84.81 87 ASP A N 1
ATOM 668 C CA . ASP A 1 87 ? 2.723 -8.682 5.620 1.00 84.81 87 ASP A CA 1
ATOM 669 C C . ASP A 1 87 ? 2.977 -8.827 4.124 1.00 84.81 87 ASP A C 1
ATOM 671 O O . ASP A 1 87 ? 3.793 -8.123 3.522 1.00 84.81 87 ASP A O 1
ATOM 675 N N . THR A 1 88 ? 2.168 -9.663 3.493 1.00 91.62 88 THR A N 1
ATOM 676 C CA . THR A 1 88 ? 1.952 -9.583 2.054 1.00 91.62 88 THR A CA 1
ATOM 677 C C . THR A 1 88 ? 1.018 -8.421 1.711 1.00 91.62 88 THR A C 1
ATOM 679 O O . THR A 1 88 ? 0.187 -7.973 2.509 1.00 91.62 88 THR A O 1
ATOM 682 N N . VAL A 1 89 ? 1.090 -7.960 0.464 1.00 91.81 89 VAL A N 1
ATOM 683 C CA . VAL A 1 89 ? 0.222 -6.886 -0.042 1.00 91.81 89 VAL A CA 1
ATOM 684 C C . VAL A 1 89 ? -1.267 -7.259 0.016 1.00 91.81 89 VAL A C 1
ATOM 686 O O . VAL A 1 89 ? -2.105 -6.405 0.307 1.00 91.81 89 VAL A O 1
ATOM 689 N N . ARG A 1 90 ? -1.605 -8.547 -0.160 1.00 90.88 90 ARG A N 1
ATOM 690 C CA . ARG A 1 90 ? -2.984 -9.054 -0.039 1.00 90.88 90 ARG A CA 1
ATOM 691 C C . ARG A 1 90 ? -3.463 -9.117 1.404 1.00 90.88 90 ARG A C 1
ATOM 693 O O . ARG A 1 90 ? -4.619 -8.792 1.668 1.00 90.88 90 ARG A O 1
ATOM 700 N N . GLU A 1 91 ? -2.604 -9.525 2.336 1.00 92.69 91 GLU A N 1
ATOM 701 C CA . GLU A 1 91 ? -2.939 -9.511 3.765 1.00 92.69 91 GLU A CA 1
ATOM 702 C C . GLU A 1 91 ? -3.186 -8.086 4.245 1.00 92.69 91 GLU A C 1
ATOM 704 O O . GLU A 1 91 ? -4.163 -7.836 4.952 1.00 92.69 91 GLU A O 1
ATOM 709 N N . TYR A 1 92 ? -2.363 -7.134 3.803 1.00 95.19 92 TYR A N 1
ATOM 710 C CA . TYR A 1 92 ? -2.583 -5.729 4.116 1.00 95.19 92 TYR A CA 1
ATOM 711 C C . TYR A 1 92 ? -3.926 -5.222 3.576 1.00 95.19 92 TYR A C 1
ATOM 713 O O . TYR A 1 92 ? -4.732 -4.701 4.351 1.00 95.19 92 TYR A O 1
ATOM 721 N N . LEU A 1 93 ? -4.230 -5.476 2.297 1.00 96.38 93 LEU A N 1
ATOM 722 C CA . LEU A 1 93 ? -5.532 -5.163 1.698 1.00 96.38 93 LEU A CA 1
ATOM 723 C C . LEU A 1 93 ? -6.695 -5.770 2.497 1.00 96.38 93 LEU A C 1
ATOM 725 O O . LEU A 1 93 ? -7.674 -5.082 2.783 1.00 96.38 93 LEU A O 1
ATOM 729 N N . ALA A 1 94 ? -6.600 -7.043 2.886 1.00 95.44 94 ALA A N 1
ATOM 730 C CA . ALA A 1 94 ? -7.657 -7.722 3.633 1.00 95.44 94 ALA A CA 1
ATOM 731 C C . ALA A 1 94 ? -7.954 -7.052 4.985 1.00 95.44 94 ALA A C 1
ATOM 733 O O . ALA A 1 94 ? -9.121 -7.005 5.384 1.00 95.44 94 ALA A O 1
ATOM 734 N N . ARG A 1 95 ? -6.927 -6.507 5.654 1.00 95.62 95 ARG A N 1
ATOM 735 C CA . ARG A 1 95 ? -7.068 -5.787 6.930 1.00 95.62 95 ARG A CA 1
ATOM 736 C C . ARG A 1 95 ? -7.730 -4.419 6.762 1.00 95.62 95 ARG A C 1
ATOM 738 O O . ARG A 1 95 ? -8.580 -4.061 7.571 1.00 95.62 95 ARG A O 1
ATOM 745 N N . VAL A 1 96 ? -7.364 -3.667 5.724 1.00 95.19 96 VAL A N 1
ATOM 746 C CA . VAL A 1 96 ? -7.774 -2.256 5.576 1.00 95.19 96 VAL A CA 1
ATOM 747 C C . VAL A 1 96 ? -9.014 -2.051 4.706 1.00 95.19 96 VAL A C 1
ATOM 749 O O . VAL A 1 96 ? -9.709 -1.052 4.880 1.00 95.19 96 VAL A O 1
ATOM 752 N N . ARG A 1 97 ? -9.358 -2.995 3.814 1.00 94.25 97 ARG A N 1
ATOM 753 C CA . ARG A 1 97 ? -10.470 -2.852 2.846 1.00 94.25 97 ARG A CA 1
ATOM 754 C C . ARG A 1 97 ? -11.816 -2.496 3.481 1.00 94.25 97 ARG A C 1
ATOM 756 O O . ARG A 1 97 ? -12.602 -1.782 2.873 1.00 94.25 97 ARG A O 1
ATOM 763 N N . GLY A 1 98 ? -12.084 -2.988 4.692 1.00 93.69 98 GLY A N 1
ATOM 764 C CA . GLY A 1 98 ? -13.329 -2.700 5.410 1.00 93.69 98 GLY A CA 1
ATOM 765 C C . GLY A 1 98 ? -13.392 -1.280 5.977 1.00 93.69 98 GLY A C 1
ATOM 766 O O . GLY A 1 98 ? -14.479 -0.789 6.253 1.00 93.69 98 GLY A O 1
ATOM 767 N N . LEU A 1 99 ? -12.241 -0.623 6.131 1.00 93.12 99 LEU A N 1
ATOM 768 C CA . LEU A 1 99 ? -12.108 0.696 6.750 1.00 93.12 99 LEU A CA 1
ATOM 769 C C . LEU A 1 99 ? -12.071 1.818 5.710 1.00 93.12 99 LEU A C 1
ATOM 771 O O . LEU A 1 99 ? -12.584 2.901 5.960 1.00 93.12 99 LEU A O 1
ATOM 775 N N . ILE A 1 100 ? -11.510 1.552 4.528 1.00 92.12 100 ILE A N 1
ATOM 776 C CA . ILE A 1 100 ? -11.337 2.556 3.462 1.00 92.12 100 ILE A CA 1
ATOM 777 C C . ILE A 1 100 ? -12.560 2.715 2.543 1.00 92.12 100 ILE A C 1
ATOM 779 O O . ILE A 1 100 ? -12.536 3.520 1.613 1.00 92.12 100 ILE A O 1
ATOM 783 N N . GLY A 1 101 ? -13.640 1.964 2.783 1.00 93.50 101 GLY A N 1
ATOM 784 C CA . GLY A 1 101 ? -14.922 2.118 2.090 1.00 93.50 101 GLY A CA 1
ATOM 785 C C . GLY A 1 101 ? -14.787 2.111 0.565 1.00 93.50 101 GLY A C 1
ATOM 786 O O . GLY A 1 101 ? -14.316 1.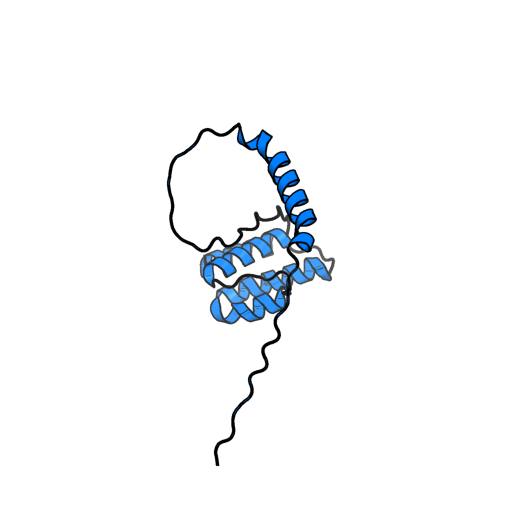140 -0.024 1.00 93.50 101 GLY A O 1
ATOM 787 N N . ARG A 1 102 ? -15.179 3.214 -0.089 1.00 93.00 102 ARG A N 1
ATOM 788 C CA . ARG A 1 102 ? -15.073 3.368 -1.554 1.00 93.00 102 ARG A CA 1
ATOM 789 C C . ARG A 1 102 ? -13.630 3.275 -2.070 1.00 93.00 102 ARG A C 1
ATOM 791 O O . ARG A 1 102 ? -13.438 2.829 -3.195 1.00 93.00 102 ARG A O 1
ATOM 798 N N . GLY A 1 103 ? -12.633 3.596 -1.242 1.00 95.69 103 GLY A N 1
ATOM 799 C CA . GLY A 1 103 ? -11.213 3.437 -1.565 1.00 95.69 103 GLY A CA 1
ATOM 800 C C . GLY A 1 103 ? -10.764 1.975 -1.685 1.00 95.69 103 GLY A C 1
ATOM 801 O O . GLY A 1 103 ? -9.699 1.706 -2.235 1.00 95.69 103 GLY A O 1
ATOM 802 N N . ALA A 1 104 ? -11.575 1.007 -1.238 1.00 96.69 104 ALA A N 1
ATOM 803 C CA . ALA A 1 104 ? -11.230 -0.413 -1.300 1.00 96.69 104 ALA A CA 1
ATOM 804 C C . ALA A 1 104 ? -11.046 -0.921 -2.732 1.00 96.69 104 ALA A C 1
ATOM 806 O O . ALA A 1 104 ? -10.181 -1.762 -2.972 1.00 96.69 104 ALA A O 1
ATOM 807 N N . ARG A 1 105 ? -11.838 -0.404 -3.678 1.00 97.81 105 ARG A N 1
ATOM 808 C CA . ARG A 1 105 ? -11.727 -0.770 -5.092 1.00 97.81 105 ARG A CA 1
ATOM 809 C C . ARG A 1 105 ? -10.398 -0.292 -5.698 1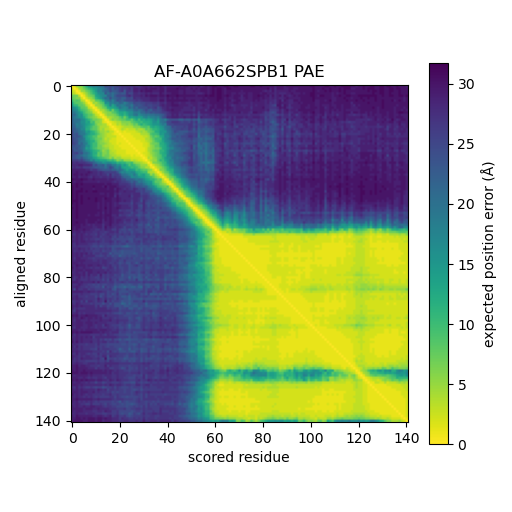.00 97.81 105 ARG A C 1
ATOM 811 O O . ARG A 1 105 ? -9.633 -1.160 -6.111 1.00 97.81 105 ARG A O 1
ATOM 818 N N . PRO A 1 106 ? -10.079 1.018 -5.738 1.00 97.44 106 PRO A N 1
ATOM 819 C CA . PRO A 1 106 ? -8.828 1.474 -6.339 1.00 97.44 106 PRO A CA 1
ATOM 820 C C . PRO A 1 106 ? -7.599 0.928 -5.604 1.00 97.44 106 PRO A C 1
ATOM 822 O O . PRO A 1 106 ? -6.629 0.539 -6.250 1.00 97.44 106 PRO A O 1
ATOM 825 N N . PHE A 1 107 ? -7.648 0.800 -4.272 1.00 97.88 107 PHE A N 1
ATOM 826 C CA . PHE A 1 107 ? -6.548 0.190 -3.524 1.00 97.88 107 PHE A CA 1
ATOM 827 C C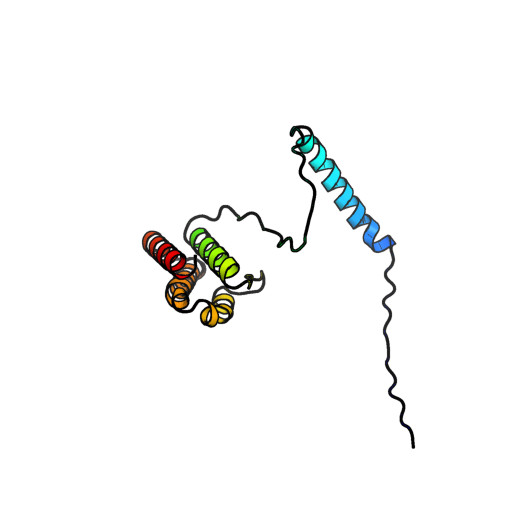 . PHE A 1 107 ? -6.357 -1.295 -3.872 1.00 97.88 107 PHE A C 1
ATOM 829 O O . PHE A 1 107 ? -5.226 -1.740 -4.046 1.00 97.88 107 PHE A O 1
ATOM 836 N N . GLY A 1 108 ? -7.447 -2.049 -4.045 1.00 97.75 108 GLY A N 1
ATOM 837 C CA . GLY A 1 108 ? -7.392 -3.449 -4.465 1.00 97.75 108 GLY A CA 1
ATOM 838 C C . GLY A 1 108 ? -6.815 -3.647 -5.869 1.00 97.75 108 GLY A C 1
ATOM 839 O O . GLY A 1 108 ? -6.012 -4.557 -6.070 1.00 97.75 108 GLY A O 1
ATOM 840 N N . GLU A 1 109 ? -7.160 -2.780 -6.824 1.00 98.12 109 GLU A N 1
ATOM 841 C CA . GLU A 1 109 ? -6.571 -2.828 -8.170 1.00 98.12 109 GLU A CA 1
ATOM 842 C C . GLU A 1 109 ? -5.081 -2.471 -8.153 1.00 98.12 109 GLU A C 1
ATOM 844 O O . GLU A 1 109 ? -4.278 -3.155 -8.783 1.00 98.12 109 GLU A O 1
ATOM 849 N N . LEU A 1 110 ? -4.673 -1.475 -7.358 1.00 96.75 110 LEU A N 1
ATOM 850 C CA . LEU A 1 110 ? -3.254 -1.168 -7.151 1.00 96.75 110 LEU A CA 1
ATOM 851 C C . LEU A 1 110 ? -2.493 -2.351 -6.535 1.00 96.75 110 LEU A C 1
ATOM 853 O O . LEU A 1 110 ? -1.360 -2.618 -6.939 1.00 96.75 110 LEU A O 1
ATOM 857 N N . THR A 1 111 ? -3.102 -3.082 -5.594 1.00 95.38 111 THR A N 1
ATOM 858 C CA . THR A 1 111 ? -2.534 -4.330 -5.064 1.00 95.38 111 THR A CA 1
ATOM 859 C C . THR A 1 111 ? -2.353 -5.360 -6.179 1.00 95.38 111 THR A C 1
ATOM 861 O O . THR A 1 111 ? -1.252 -5.886 -6.326 1.00 95.38 111 THR A O 1
ATOM 864 N N . ARG A 1 112 ? -3.380 -5.604 -7.006 1.00 94.88 112 ARG A N 1
ATOM 865 C CA . ARG A 1 112 ? -3.311 -6.560 -8.127 1.00 94.88 112 ARG A CA 1
ATOM 866 C C . ARG A 1 112 ? -2.210 -6.195 -9.126 1.00 94.88 112 ARG A C 1
ATOM 868 O O . ARG A 1 112 ? -1.412 -7.054 -9.490 1.00 94.88 112 ARG A O 1
ATOM 875 N N . LEU A 1 113 ? -2.138 -4.928 -9.540 1.00 92.44 113 LEU A N 1
ATOM 876 C CA . LEU A 1 113 ? -1.127 -4.437 -10.483 1.00 92.44 113 LEU A CA 1
ATOM 877 C C . LEU A 1 113 ? 0.296 -4.602 -9.932 1.00 92.44 113 LEU A C 1
ATOM 879 O O . LEU A 1 113 ? 1.210 -4.968 -10.673 1.00 92.44 113 LEU A O 1
ATOM 883 N N . LEU A 1 114 ? 0.498 -4.387 -8.627 1.00 92.62 114 LEU A N 1
ATOM 884 C CA . LEU A 1 114 ? 1.790 -4.653 -7.999 1.00 92.62 114 LEU A CA 1
ATOM 885 C C . LEU A 1 114 ? 2.129 -6.150 -8.007 1.00 92.62 114 LEU A C 1
ATOM 887 O O . LEU A 1 114 ? 3.266 -6.507 -8.310 1.00 92.62 114 LEU A O 1
ATOM 891 N N . GLU A 1 115 ? 1.172 -7.025 -7.699 1.00 89.19 115 GLU A N 1
ATOM 892 C CA . GLU A 1 115 ? 1.393 -8.475 -7.750 1.00 89.19 115 GLU A CA 1
ATOM 893 C C . GLU A 1 115 ? 1.751 -8.949 -9.163 1.00 89.19 115 GLU A C 1
ATOM 895 O O . GLU A 1 115 ? 2.659 -9.763 -9.330 1.00 89.19 115 GLU A O 1
ATOM 900 N N . GLU A 1 116 ? 1.103 -8.399 -10.190 1.00 87.81 116 GLU A N 1
ATOM 901 C CA . GLU A 1 116 ? 1.426 -8.687 -11.591 1.00 87.81 116 GLU A CA 1
ATOM 902 C C . GLU A 1 116 ? 2.820 -8.190 -11.986 1.00 87.81 116 GLU A C 1
ATOM 904 O O . GLU A 1 116 ? 3.546 -8.912 -12.674 1.00 87.81 116 GLU A O 1
ATOM 909 N N . ALA A 1 117 ? 3.231 -7.013 -11.506 1.00 85.50 117 ALA A N 1
ATOM 910 C CA . ALA A 1 117 ? 4.579 -6.492 -11.732 1.00 85.50 117 ALA A CA 1
ATOM 911 C C . ALA A 1 117 ? 5.658 -7.363 -11.064 1.00 85.50 117 ALA A C 1
ATOM 913 O O . ALA A 1 117 ? 6.715 -7.599 -11.647 1.00 85.50 117 ALA A O 1
ATOM 914 N N . VAL A 1 118 ? 5.407 -7.828 -9.835 1.00 81.06 118 VAL A N 1
ATOM 915 C CA . VAL A 1 118 ? 6.398 -8.552 -9.017 1.00 81.06 118 VAL A CA 1
ATOM 916 C C . VAL A 1 118 ? 6.481 -10.031 -9.391 1.00 81.06 118 VAL A C 1
ATOM 918 O O . VAL A 1 118 ? 7.579 -10.575 -9.485 1.00 81.06 118 VAL A O 1
ATOM 921 N N . TYR A 1 119 ? 5.339 -10.685 -9.604 1.00 74.88 119 TYR A N 1
ATOM 922 C CA . TYR A 1 119 ? 5.271 -12.132 -9.830 1.00 74.88 119 TYR A CA 1
ATOM 923 C C . TYR A 1 119 ? 4.948 -12.506 -11.273 1.00 74.88 119 TYR A C 1
ATOM 925 O O . TYR A 1 119 ? 5.336 -13.579 -11.730 1.00 74.88 119 TYR A O 1
ATOM 933 N N . GLY A 1 120 ? 4.237 -11.645 -11.999 1.00 70.69 120 GLY A N 1
ATOM 934 C CA . GLY A 1 120 ? 3.812 -11.923 -13.369 1.00 70.69 120 GLY A CA 1
ATOM 935 C C . GLY A 1 120 ? 4.894 -11.675 -14.417 1.00 70.69 120 GLY A C 1
ATOM 936 O O . GLY A 1 120 ? 4.751 -12.158 -15.538 1.00 70.69 120 GLY A O 1
ATOM 937 N N . GLY A 1 121 ? 5.951 -10.921 -14.084 1.00 64.50 121 GLY A N 1
ATOM 938 C CA . GLY A 1 121 ? 7.000 -10.532 -15.034 1.00 64.50 121 GLY A CA 1
ATOM 939 C C . GLY A 1 121 ? 6.470 -9.738 -16.236 1.00 64.50 121 GLY A C 1
ATOM 940 O O . GLY A 1 121 ? 7.115 -9.709 -17.282 1.00 64.50 121 GLY A O 1
ATOM 941 N N . ARG A 1 122 ? 5.273 -9.148 -16.110 1.00 70.44 122 ARG A N 1
ATOM 942 C CA . ARG A 1 122 ? 4.606 -8.378 -17.164 1.00 70.44 122 ARG A CA 1
ATOM 943 C C . ARG A 1 122 ? 4.896 -6.898 -16.992 1.00 70.44 122 ARG A C 1
ATOM 945 O O . ARG A 1 122 ? 5.008 -6.403 -15.873 1.00 70.44 122 ARG A O 1
ATOM 952 N N . GLU A 1 123 ? 4.975 -6.196 -18.114 1.00 75.56 123 GLU A N 1
ATOM 953 C CA . GLU A 1 123 ? 4.975 -4.740 -18.121 1.00 75.56 123 GLU A CA 1
ATOM 954 C C . GLU A 1 123 ? 3.576 -4.253 -17.729 1.00 75.56 123 GLU A C 1
ATOM 956 O O . GLU A 1 123 ? 2.574 -4.680 -18.303 1.00 75.56 123 GLU A O 1
ATOM 961 N N . VAL A 1 124 ? 3.513 -3.431 -16.684 1.00 80.06 124 VAL A N 1
ATOM 962 C CA . VAL A 1 124 ? 2.260 -2.965 -16.084 1.00 80.06 124 VAL A CA 1
ATOM 963 C C . VAL A 1 124 ? 2.025 -1.520 -16.491 1.00 80.06 124 VAL A C 1
ATOM 965 O O . VAL A 1 124 ? 2.957 -0.713 -16.460 1.00 80.06 124 VAL A O 1
ATOM 968 N N . ASP A 1 125 ? 0.785 -1.192 -16.851 1.00 89.50 125 ASP A N 1
ATOM 969 C CA . ASP A 1 125 ? 0.390 0.160 -17.238 1.00 89.50 125 ASP A CA 1
ATOM 970 C C . ASP A 1 125 ? 0.506 1.122 -16.039 1.00 89.50 125 ASP A C 1
ATOM 972 O O . ASP A 1 125 ? -0.294 1.118 -15.097 1.00 89.50 125 ASP A O 1
ATOM 976 N N . LEU A 1 126 ? 1.543 1.961 -16.071 1.00 90.75 126 LEU A N 1
ATOM 977 C CA . LEU A 1 126 ? 1.807 2.948 -15.027 1.00 90.75 126 LEU A CA 1
ATOM 978 C C . LEU A 1 126 ? 0.848 4.145 -15.088 1.00 90.75 126 LEU A C 1
ATOM 980 O O . LEU A 1 126 ? 0.667 4.814 -14.068 1.00 90.75 126 LEU A O 1
ATOM 984 N N . GLU A 1 127 ? 0.228 4.422 -16.237 1.00 92.12 127 GLU A N 1
ATOM 985 C CA . GLU A 1 127 ? -0.790 5.469 -16.355 1.00 92.12 127 GLU A CA 1
ATOM 986 C C . GLU A 1 127 ? -2.100 5.023 -15.702 1.00 92.12 127 GLU A C 1
ATOM 988 O O . GLU A 1 127 ? -2.738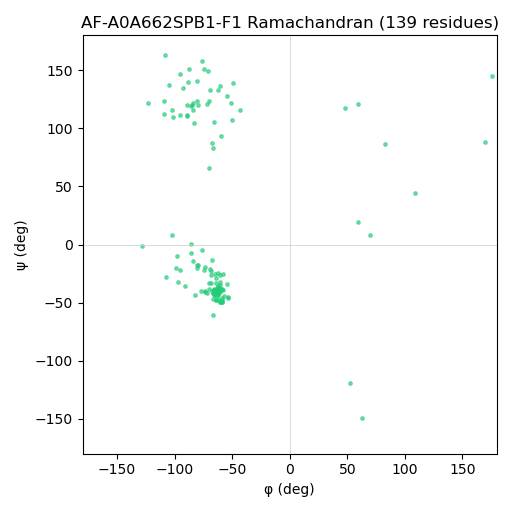 5.802 -14.987 1.00 92.12 127 GLU A O 1
ATOM 993 N N . GLU A 1 128 ? -2.492 3.759 -15.885 1.00 94.25 128 GLU A N 1
ATOM 994 C CA . GLU A 1 128 ? -3.601 3.153 -15.140 1.00 94.25 128 GLU A CA 1
ATOM 995 C C . GLU A 1 128 ? -3.345 3.201 -13.629 1.00 94.25 128 GLU A C 1
ATOM 997 O O . GLU A 1 128 ? -4.180 3.714 -12.878 1.00 94.25 128 GLU A O 1
ATOM 1002 N N . ALA A 1 129 ? -2.165 2.765 -13.184 1.00 94.44 129 ALA A N 1
ATOM 1003 C CA . ALA A 1 129 ? -1.794 2.822 -11.772 1.00 94.44 129 ALA A CA 1
ATOM 1004 C C . ALA A 1 129 ? -1.814 4.264 -11.221 1.00 94.44 129 ALA A C 1
ATOM 1006 O O . ALA A 1 129 ? -2.270 4.503 -10.101 1.00 94.44 129 ALA A O 1
ATOM 1007 N N . GLY A 1 130 ? -1.372 5.246 -12.013 1.00 95.50 130 GLY A N 1
ATOM 1008 C CA . GLY A 1 130 ? -1.447 6.663 -11.655 1.00 95.50 130 GLY A CA 1
ATOM 1009 C C . GLY A 1 130 ? -2.885 7.162 -11.479 1.00 95.50 130 GLY A C 1
ATOM 1010 O O . GLY A 1 130 ? -3.176 7.857 -10.503 1.00 95.50 130 GLY A O 1
ATOM 1011 N N . ARG A 1 131 ? -3.798 6.769 -12.376 1.00 97.75 131 ARG A N 1
ATOM 1012 C CA . ARG A 1 131 ? -5.229 7.108 -12.279 1.00 97.75 131 ARG A CA 1
ATOM 1013 C C . ARG A 1 131 ? -5.882 6.494 -11.045 1.00 97.75 131 ARG A C 1
ATOM 1015 O O . ARG A 1 131 ? -6.589 7.197 -10.331 1.00 97.75 131 ARG A O 1
ATOM 1022 N N . LEU A 1 132 ? -5.590 5.229 -10.749 1.00 98.00 132 LEU A N 1
ATOM 1023 C CA . LEU A 1 132 ? -6.100 4.553 -9.552 1.00 98.00 132 LEU A CA 1
ATOM 1024 C C . LEU A 1 132 ? -5.587 5.199 -8.259 1.00 98.00 132 LEU A C 1
ATOM 1026 O O . LEU A 1 132 ? -6.338 5.328 -7.293 1.00 98.00 132 LEU A O 1
ATOM 1030 N N . LEU A 1 133 ? -4.324 5.640 -8.229 1.00 96.81 133 LEU A N 1
ATOM 1031 C CA . LEU A 1 133 ? -3.778 6.374 -7.084 1.00 96.81 133 LEU A CA 1
ATOM 1032 C C . LEU A 1 133 ? -4.461 7.739 -6.904 1.00 96.81 133 LEU A C 1
ATOM 1034 O O . LEU A 1 133 ? -4.717 8.142 -5.768 1.00 96.81 133 LEU A O 1
ATOM 1038 N N . ALA A 1 134 ? -4.754 8.443 -7.999 1.00 96.75 134 ALA A N 1
ATOM 1039 C CA . ALA A 1 134 ? -5.502 9.696 -7.950 1.00 96.75 134 ALA A CA 1
ATOM 1040 C C . ALA A 1 134 ? -6.930 9.473 -7.427 1.00 96.75 134 ALA A C 1
ATOM 1042 O O . ALA A 1 134 ? -7.324 10.147 -6.480 1.00 96.75 134 ALA A O 1
ATOM 1043 N N . GLU A 1 135 ? -7.648 8.473 -7.950 1.00 96.62 135 GLU A N 1
ATOM 1044 C CA . GLU A 1 135 ? -8.987 8.092 -7.472 1.00 96.62 135 GLU A CA 1
ATOM 1045 C C . GLU A 1 135 ? -8.966 7.736 -5.978 1.00 96.62 135 GLU A C 1
ATOM 1047 O O . GLU A 1 135 ? -9.804 8.201 -5.208 1.00 96.62 135 GLU A O 1
ATOM 1052 N N . LEU A 1 136 ? -7.976 6.954 -5.530 1.00 96.00 136 LEU A N 1
ATOM 1053 C CA . LEU A 1 136 ? -7.819 6.630 -4.113 1.00 96.00 136 LEU A CA 1
ATOM 1054 C C . LEU A 1 136 ? -7.643 7.900 -3.270 1.00 96.00 136 LEU A C 1
ATOM 1056 O O . LEU A 1 136 ? -8.308 8.051 -2.246 1.00 96.00 136 LEU A O 1
ATOM 1060 N N . ARG A 1 137 ? -6.781 8.825 -3.706 1.00 96.19 137 ARG A N 1
ATOM 1061 C CA . ARG A 1 137 ? -6.544 10.093 -3.007 1.00 96.19 137 ARG A CA 1
ATOM 1062 C C . ARG A 1 137 ? -7.797 10.962 -2.940 1.00 96.19 137 ARG A C 1
ATOM 1064 O O . ARG A 1 137 ? -8.038 11.556 -1.904 1.00 96.19 137 ARG A O 1
ATOM 1071 N N . GLU A 1 138 ? -8.604 11.023 -3.991 1.00 95.31 138 GLU A N 1
ATOM 1072 C CA . GLU A 1 138 ? -9.855 11.796 -3.970 1.00 95.31 138 GLU A CA 1
ATOM 1073 C C . GLU A 1 138 ? -10.872 11.255 -2.956 1.00 95.31 138 GLU A C 1
ATOM 1075 O O . GLU A 1 138 ? -11.702 12.005 -2.443 1.00 95.31 138 GLU A O 1
ATOM 1080 N N . VAL A 1 139 ? -10.830 9.951 -2.672 1.00 91.62 139 VAL A N 1
ATOM 1081 C CA . VAL A 1 139 ? -11.817 9.295 -1.808 1.00 91.62 139 VAL A CA 1
ATOM 1082 C C . VAL A 1 139 ? -11.407 9.286 -0.335 1.00 91.62 139 VAL A C 1
ATOM 1084 O O . VAL A 1 139 ? -12.292 9.366 0.520 1.00 91.62 139 VAL A O 1
ATOM 1087 N N . ILE A 1 140 ? -10.112 9.139 -0.031 1.00 88.62 140 ILE A N 1
ATOM 1088 C CA . ILE A 1 140 ? -9.617 8.982 1.352 1.00 88.62 140 ILE A CA 1
ATOM 1089 C C . ILE A 1 140 ? -8.481 9.942 1.746 1.00 88.62 140 ILE A C 1
ATOM 1091 O O . ILE A 1 140 ? -7.987 9.842 2.868 1.00 88.62 140 ILE A O 1
ATOM 1095 N N . GLY A 1 141 ? -8.018 10.802 0.835 1.00 69.88 141 GLY A N 1
ATOM 1096 C CA . GLY A 1 141 ? -6.919 11.750 1.058 1.00 69.88 141 GLY A CA 1
ATOM 1097 C C . GLY A 1 141 ? -7.359 13.158 1.427 1.00 69.88 141 GLY A C 1
ATOM 1098 O O . GLY A 1 141 ? -8.572 13.457 1.377 1.00 69.88 141 GLY A O 1
#

Mean predicted aligned error: 16.88 Å

Radius of gyration: 23.44 Å; Cα contacts (8 Å, |Δi|>4): 83; chains: 1; bounding box: 47×54×70 Å

Foldseek 3Di:
DDDDDDDDDDDDDDDPVVCVVVVVVVVVVVVVPPVVVVPDDDDDDDDDDDDPPVPPPDDPDDFLVVLLVLLQVLLCVQPVDHDDPPDQLVNVLVVRLVPLDVLSVLNVVSSVQVCCVPPVVDDGPRVSSVVSSVVSVVRRD

Secondary structure (DSSP, 8-state):
---------------GGGGHHHHHHHHHHHHHHGGGGGG-----------------PPP---HHHHHHHHHHHHHHHHH--PPPTT--HHHHHHHHTTTSGGGHHHHHHHHHHHHHHHHS-----HHHHHHHHHHHHHHH-

Solvent-accessible surface area (backbone atoms only — not comparable to full-atom values): 9022 Å² total; per-residue (Å²): 138,90,82,85,85,85,83,86,81,88,80,83,85,78,64,74,74,76,48,50,67,59,52,52,52,52,52,53,54,54,59,70,55,51,78,72,62,78,79,64,84,88,83,86,79,84,84,87,83,88,78,82,69,80,74,69,73,73,74,92,52,65,67,60,64,28,54,42,50,54,47,47,52,46,51,23,72,64,69,72,55,76,86,52,95,84,54,50,70,65,58,46,45,68,70,46,38,83,74,49,55,81,28,30,58,36,50,50,51,43,44,51,52,40,49,37,46,73,73,61,77,45,92,66,66,60,67,59,50,50,50,33,47,49,54,28,40,75,67,60,98